Protein AF-K1T2F9-F1 (afdb_monomer_lite)

Foldseek 3Di:
DVVVVVVVVVVQVVVCVVVVVPDQKDKDKDWDADPVVVPPPPPPGSIDIDIDIDGPCVVDVVVVVVVVVVVVVVVVD

InterPro domains:
  IPR020602 GTP cyclohydrolase I domain [PF01227] (1-71)
  IPR043133 GTP cyclohydrolase I, C-terminal/NADPH-dependent 7-cyano-7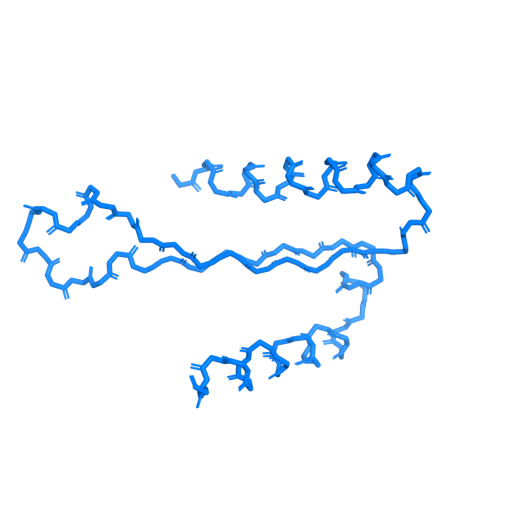-deazaguanine reductase [G3DSA:3.30.1130.10] (1-72)

pLDDT: mean 80.23, std 14.94, range [45.25, 94.38]

Secondary structure (DSSP, 8-state):
--HHHHHHHHHHHHHHHHTTT--S--EEEEEEE-HHHHTTS--S--EEEEEEE-THHHH-HHHHHHHHHHHHHHH--

Structure (mmCIF, N/CA/C/O backbone):
data_AF-K1T2F9-F1
#
_entry.id   AF-K1T2F9-F1
#
loop_
_atom_site.group_PDB
_atom_site.id
_atom_site.type_symbol
_atom_site.label_atom_id
_atom_site.label_alt_id
_atom_site.label_comp_id
_atom_site.label_asym_id
_atom_site.label_entity_id
_atom_site.label_seq_id
_atom_site.pdbx_PDB_ins_code
_atom_site.Cartn_x
_atom_site.Cartn_y
_atom_site.Cartn_z
_atom_site.occupancy
_atom_site.B_iso_or_equiv
_atom_site.auth_seq_id
_atom_site.auth_comp_id
_atom_site.auth_asym_id
_atom_site.auth_atom_id
_atom_site.pdbx_PDB_model_num
ATOM 1 N N . MET A 1 1 ? 17.998 -8.691 -7.070 1.00 55.03 1 MET A N 1
ATOM 2 C CA . MET A 1 1 ? 16.560 -8.348 -6.965 1.00 55.03 1 MET A CA 1
ATOM 3 C C . MET A 1 1 ? 16.136 -8.052 -5.517 1.00 55.03 1 MET A C 1
ATOM 5 O O . MET A 1 1 ? 14.980 -8.225 -5.193 1.00 55.03 1 MET A O 1
ATOM 9 N N . GLN A 1 2 ? 17.026 -7.574 -4.634 1.00 63.56 2 GLN A N 1
ATOM 10 C CA . GLN A 1 2 ? 16.676 -7.315 -3.221 1.00 63.56 2 GLN A CA 1
ATOM 11 C C . GLN A 1 2 ? 16.387 -5.834 -2.917 1.00 63.56 2 GLN A C 1
ATOM 13 O O . GLN A 1 2 ? 15.862 -5.507 -1.858 1.00 63.56 2 GLN A O 1
ATOM 18 N N . LEU A 1 3 ? 16.710 -4.926 -3.847 1.00 79.44 3 LEU A N 1
ATOM 19 C CA . LEU A 1 3 ? 16.579 -3.484 -3.630 1.00 79.44 3 LEU A CA 1
ATOM 20 C C . LEU A 1 3 ? 15.118 -3.022 -3.572 1.00 79.44 3 LEU A C 1
ATOM 22 O O . LEU A 1 3 ? 14.781 -2.220 -2.717 1.00 79.44 3 LEU A O 1
ATOM 26 N N . GLN A 1 4 ? 14.238 -3.535 -4.435 1.00 71.19 4 GLN A N 1
ATOM 27 C CA . GLN A 1 4 ? 12.840 -3.086 -4.452 1.00 71.19 4 GLN A CA 1
ATOM 28 C C . GLN A 1 4 ? 12.033 -3.561 -3.251 1.00 71.19 4 GLN A C 1
ATOM 30 O O . GLN A 1 4 ? 11.192 -2.817 -2.766 1.00 71.19 4 GLN A O 1
ATOM 35 N N . GLU A 1 5 ? 12.294 -4.765 -2.746 1.00 75.31 5 GLU A N 1
ATOM 36 C CA . GLU A 1 5 ? 11.661 -5.220 -1.507 1.00 75.31 5 GLU A CA 1
ATOM 37 C C . GLU A 1 5 ? 12.149 -4.413 -0.302 1.00 75.31 5 GLU A C 1
ATOM 39 O O . GLU A 1 5 ? 11.383 -4.158 0.623 1.00 75.31 5 GLU A O 1
ATOM 44 N N . ARG A 1 6 ? 13.428 -4.009 -0.298 1.00 85.44 6 ARG A N 1
ATOM 45 C CA . ARG A 1 6 ? 13.963 -3.093 0.715 1.00 85.44 6 ARG A CA 1
ATOM 46 C C . ARG A 1 6 ? 13.287 -1.727 0.615 1.00 85.44 6 ARG A C 1
ATOM 48 O O . ARG A 1 6 ? 12.708 -1.291 1.594 1.00 85.44 6 ARG A O 1
ATOM 55 N N . LEU A 1 7 ? 13.232 -1.148 -0.583 1.00 86.50 7 LEU A N 1
ATOM 56 C CA . LEU A 1 7 ? 12.560 0.126 -0.828 1.00 86.50 7 LEU A CA 1
ATOM 57 C C . LEU A 1 7 ? 11.087 0.100 -0.390 1.00 86.50 7 LEU A C 1
ATOM 59 O O . LEU A 1 7 ? 10.613 1.048 0.222 1.00 86.50 7 LEU A O 1
ATOM 63 N N . ALA A 1 8 ? 10.368 -0.993 -0.665 1.00 87.25 8 ALA A N 1
ATOM 64 C CA . ALA A 1 8 ? 8.976 -1.149 -0.244 1.00 87.25 8 ALA A CA 1
ATOM 65 C C . ALA A 1 8 ? 8.830 -1.080 1.282 1.00 87.25 8 ALA A C 1
ATOM 67 O O . ALA A 1 8 ? 7.920 -0.428 1.790 1.00 87.25 8 ALA A O 1
ATOM 68 N N . ARG A 1 9 ? 9.736 -1.754 2.001 1.00 88.00 9 ARG A N 1
ATOM 69 C CA . ARG A 1 9 ? 9.776 -1.755 3.466 1.00 88.00 9 ARG A CA 1
ATOM 70 C C . ARG A 1 9 ? 10.127 -0.379 4.017 1.00 88.00 9 ARG A C 1
ATOM 72 O O . ARG A 1 9 ? 9.427 0.086 4.908 1.00 88.00 9 ARG A O 1
ATOM 79 N N . ASP A 1 10 ? 11.133 0.279 3.447 1.00 90.62 10 ASP A N 1
ATOM 80 C CA . ASP A 1 10 ? 11.565 1.611 3.877 1.00 90.62 10 ASP A CA 1
ATOM 81 C C . ASP A 1 10 ? 10.419 2.628 3.728 1.00 90.62 10 ASP A C 1
ATOM 83 O O . ASP A 1 10 ? 10.162 3.416 4.635 1.00 90.62 10 ASP A O 1
ATOM 87 N N . 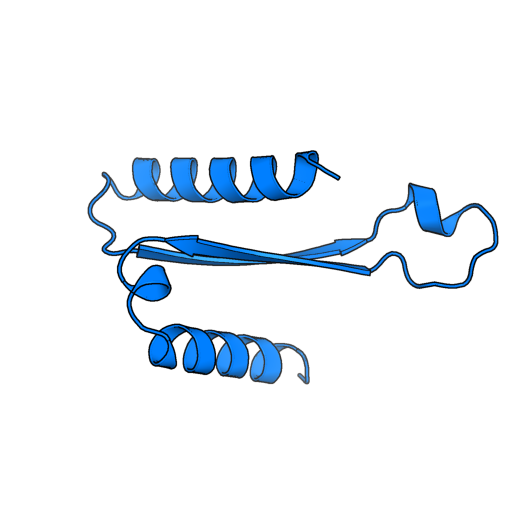ILE A 1 11 ? 9.656 2.564 2.628 1.00 90.62 11 ILE A N 1
ATOM 88 C CA . ILE A 1 11 ? 8.470 3.413 2.427 1.00 90.62 11 ILE A CA 1
ATOM 89 C C . ILE A 1 11 ? 7.403 3.137 3.488 1.00 90.62 11 ILE A C 1
ATOM 91 O O . ILE A 1 11 ? 6.868 4.083 4.064 1.00 90.62 11 ILE A O 1
ATOM 95 N N . VAL A 1 12 ? 7.085 1.866 3.762 1.00 91.06 12 VAL A N 1
ATOM 96 C CA . VAL A 1 12 ? 6.108 1.531 4.812 1.00 91.06 12 VAL A CA 1
ATOM 97 C C . VAL A 1 12 ? 6.566 2.048 6.170 1.00 91.06 12 VAL A C 1
ATOM 99 O O . VAL A 1 12 ? 5.751 2.595 6.907 1.00 91.06 12 VAL A O 1
ATOM 102 N N . GLN A 1 13 ? 7.850 1.907 6.493 1.00 91.38 13 GLN A N 1
ATOM 103 C CA . GLN A 1 13 ? 8.392 2.390 7.754 1.00 91.38 13 GLN A CA 1
ATOM 104 C C . GLN A 1 13 ? 8.260 3.914 7.870 1.00 91.38 13 GLN A C 1
ATOM 106 O O . GLN A 1 13 ? 7.714 4.391 8.860 1.00 91.38 13 GLN A O 1
ATOM 111 N N . MET A 1 14 ? 8.658 4.665 6.839 1.00 93.50 14 MET A N 1
ATOM 112 C CA . MET A 1 14 ? 8.516 6.127 6.826 1.00 93.50 14 MET A CA 1
ATOM 113 C C . MET A 1 14 ? 7.054 6.573 6.961 1.00 93.50 14 MET A C 1
ATOM 115 O O . MET A 1 14 ? 6.766 7.523 7.684 1.00 93.50 14 MET A O 1
ATOM 119 N N . LEU A 1 15 ? 6.118 5.892 6.289 1.00 92.00 15 LEU A N 1
ATOM 120 C CA . LEU A 1 15 ? 4.687 6.190 6.411 1.00 92.00 15 LEU A CA 1
ATOM 121 C C . LEU A 1 15 ? 4.154 5.873 7.810 1.00 92.00 15 LEU A C 1
ATOM 123 O O . LEU A 1 15 ? 3.347 6.631 8.341 1.00 92.00 15 LEU A O 1
ATOM 127 N N . SER A 1 16 ? 4.606 4.773 8.410 1.00 92.44 16 SER A N 1
ATOM 128 C CA . SER A 1 16 ? 4.245 4.402 9.778 1.00 92.44 16 SER A CA 1
ATOM 129 C C . SER A 1 16 ? 4.724 5.452 10.776 1.00 92.44 16 SER A C 1
ATOM 131 O O . SER A 1 16 ? 3.934 5.924 11.590 1.00 92.44 16 SER A O 1
ATOM 133 N N . GLU A 1 17 ? 5.985 5.875 10.666 1.00 93.88 17 GLU A N 1
ATOM 134 C CA . GLU A 1 17 ? 6.574 6.918 11.510 1.00 93.88 17 GLU A CA 1
ATOM 135 C C . GLU A 1 17 ? 5.847 8.261 11.340 1.00 93.88 17 GLU A C 1
ATOM 137 O O . GLU A 1 17 ? 5.483 8.890 12.332 1.00 93.88 17 GLU A O 1
ATOM 142 N N . ALA A 1 18 ? 5.548 8.667 10.101 1.00 93.69 18 ALA A N 1
ATOM 143 C CA . ALA A 1 18 ? 4.818 9.904 9.811 1.00 93.69 18 ALA A CA 1
ATOM 144 C C . ALA A 1 18 ? 3.374 9.907 10.347 1.00 93.69 18 ALA A C 1
ATOM 146 O O . ALA A 1 18 ? 2.816 10.972 10.608 1.00 93.69 18 ALA A O 1
ATOM 147 N N . LEU A 1 19 ? 2.770 8.728 10.512 1.00 92.62 19 LEU A N 1
ATOM 148 C CA . LEU A 1 19 ? 1.426 8.539 11.066 1.00 92.62 19 LEU A CA 1
ATOM 149 C C . LEU A 1 19 ? 1.450 8.140 12.550 1.00 92.62 19 LEU A C 1
ATOM 151 O O . LEU A 1 19 ? 0.483 7.560 13.040 1.00 92.62 19 LEU A O 1
ATOM 155 N N . ASN A 1 20 ? 2.552 8.401 13.263 1.00 92.75 20 ASN A N 1
ATOM 156 C CA . ASN A 1 20 ? 2.721 8.079 14.686 1.00 92.75 20 ASN A CA 1
ATOM 157 C C . ASN A 1 20 ? 2.440 6.602 15.038 1.00 92.75 20 ASN A C 1
ATOM 159 O O . ASN A 1 20 ? 2.072 6.284 16.166 1.00 92.75 20 ASN A O 1
ATOM 163 N N . ASN A 1 21 ? 2.627 5.685 14.085 1.00 88.06 21 ASN A N 1
ATOM 164 C CA . ASN A 1 21 ? 2.323 4.255 14.206 1.00 88.06 21 ASN A CA 1
ATOM 165 C C . ASN A 1 21 ? 0.856 3.931 14.559 1.00 88.06 21 ASN A C 1
ATOM 167 O O . ASN A 1 21 ? 0.569 2.853 15.078 1.00 88.06 21 ASN A O 1
ATOM 171 N N . GLU A 1 22 ? -0.083 4.828 14.251 1.00 91.81 22 GLU A N 1
ATOM 172 C CA . GLU A 1 22 ? -1.517 4.621 14.515 1.00 91.81 22 GLU A CA 1
ATOM 173 C C . GLU A 1 22 ? -2.220 3.810 13.411 1.00 91.81 22 GLU A C 1
ATOM 175 O O . GLU A 1 22 ? -3.352 3.351 13.572 1.00 91.81 22 GLU A O 1
ATOM 180 N N . ALA A 1 23 ? -1.558 3.611 12.270 1.00 90.00 23 ALA A N 1
ATOM 181 C CA . ALA A 1 23 ? -2.125 2.889 11.142 1.00 90.00 23 ALA A CA 1
ATOM 182 C C . ALA A 1 23 ? -2.273 1.383 11.430 1.00 90.00 23 ALA A C 1
ATOM 184 O O . ALA A 1 23 ? -1.315 0.692 11.772 1.00 90.00 23 ALA A O 1
ATOM 185 N N . LEU A 1 24 ? -3.468 0.837 11.177 1.00 90.94 24 LEU A N 1
ATOM 186 C CA . LEU A 1 24 ? -3.775 -0.593 11.347 1.00 90.94 24 LEU A CA 1
ATOM 187 C C . LEU A 1 24 ? -3.113 -1.501 10.290 1.00 90.94 24 LEU A C 1
ATOM 189 O O . LEU A 1 24 ? -3.111 -2.728 10.421 1.00 90.94 24 LEU A O 1
ATOM 193 N N . GLY A 1 25 ? -2.577 -0.923 9.216 1.00 92.38 25 GLY A N 1
ATOM 194 C CA . GLY A 1 25 ? -1.864 -1.633 8.161 1.00 92.38 25 GLY A CA 1
ATOM 195 C C . GLY A 1 25 ? -1.689 -0.787 6.906 1.00 92.38 25 GLY A C 1
ATOM 196 O O . GLY A 1 25 ? -2.438 0.158 6.671 1.00 92.38 25 GLY A O 1
ATOM 197 N N . PHE A 1 26 ? -0.717 -1.164 6.080 1.00 93.00 26 PHE A N 1
ATOM 198 C CA . PHE A 1 26 ? -0.409 -0.506 4.814 1.00 93.00 26 PHE A CA 1
ATOM 199 C C . PHE A 1 26 ? -0.527 -1.488 3.650 1.00 93.00 26 PHE A C 1
ATOM 201 O O . PHE A 1 26 ? -0.196 -2.669 3.771 1.00 93.00 26 PHE A O 1
ATOM 208 N N . ALA A 1 27 ? -0.961 -0.981 2.500 1.00 92.50 27 ALA A N 1
ATOM 209 C CA . ALA A 1 27 ? -0.968 -1.699 1.234 1.00 92.50 27 ALA A CA 1
ATOM 210 C C . ALA A 1 27 ? -0.289 -0.826 0.176 1.00 92.50 27 ALA A C 1
ATOM 212 O O . ALA A 1 27 ? -0.753 0.274 -0.117 1.00 92.50 27 ALA A O 1
ATOM 213 N N . ILE A 1 28 ? 0.829 -1.301 -0.377 1.00 90.56 28 ILE A N 1
ATOM 214 C CA . ILE A 1 28 ? 1.629 -0.556 -1.353 1.00 90.56 28 ILE A CA 1
ATOM 215 C C . ILE A 1 28 ? 1.877 -1.432 -2.573 1.00 90.56 28 ILE A C 1
ATOM 217 O O . ILE A 1 28 ? 2.310 -2.577 -2.455 1.00 90.56 28 ILE A O 1
ATOM 221 N N . VAL A 1 29 ? 1.649 -0.872 -3.759 1.00 89.06 29 VAL A N 1
ATOM 222 C CA . VAL A 1 29 ? 2.071 -1.457 -5.034 1.00 89.06 29 VAL A CA 1
ATOM 223 C C . VAL A 1 29 ? 2.956 -0.455 -5.749 1.00 89.06 29 VAL A C 1
ATOM 225 O O . VAL A 1 29 ? 2.551 0.671 -6.019 1.00 89.06 29 VAL A O 1
ATOM 228 N N . MET A 1 30 ? 4.170 -0.882 -6.074 1.00 86.12 30 MET A N 1
ATOM 229 C CA . MET A 1 30 ? 5.130 -0.106 -6.846 1.00 86.12 30 MET A CA 1
ATOM 230 C C . MET A 1 30 ? 5.285 -0.729 -8.225 1.00 86.12 30 MET A C 1
ATOM 232 O O . MET A 1 30 ? 5.655 -1.899 -8.341 1.00 86.12 30 MET A O 1
ATOM 236 N N . LYS A 1 31 ? 5.042 0.066 -9.266 1.00 82.38 31 LYS A N 1
ATOM 237 C CA . LYS A 1 31 ? 5.332 -0.279 -10.660 1.00 82.38 31 LYS A CA 1
ATOM 238 C C . LYS A 1 31 ? 6.541 0.543 -11.106 1.00 82.38 31 LYS A C 1
ATOM 240 O O . LYS A 1 31 ? 6.581 1.747 -10.883 1.00 82.38 31 LYS A O 1
ATOM 245 N N . GLY A 1 32 ? 7.531 -0.093 -11.718 1.00 76.94 32 GLY A N 1
ATOM 246 C CA . GLY A 1 32 ? 8.729 0.590 -12.208 1.00 76.94 32 GLY A CA 1
ATOM 247 C C . GLY A 1 32 ? 9.388 -0.168 -13.350 1.00 76.94 32 GLY A C 1
ATOM 248 O O . GLY A 1 32 ? 9.102 -1.343 -13.564 1.00 76.94 32 GLY A O 1
ATOM 249 N N . GLN A 1 33 ? 10.271 0.494 -14.093 1.00 70.38 33 GLN A N 1
ATOM 250 C CA . GLN A 1 33 ? 10.991 -0.114 -15.210 1.00 70.38 33 GLN A CA 1
ATOM 251 C C . GLN A 1 33 ? 12.495 -0.123 -14.936 1.00 70.38 33 GLN A C 1
ATOM 253 O O . GLN A 1 33 ? 13.090 0.908 -14.628 1.00 70.38 33 GLN A O 1
ATOM 258 N N . HIS A 1 34 ? 13.136 -1.286 -15.075 1.00 69.12 34 HIS A N 1
ATOM 259 C CA . HIS A 1 34 ? 14.596 -1.382 -14.999 1.00 69.12 34 HIS A CA 1
ATOM 260 C C . HIS A 1 34 ? 15.223 -0.968 -16.331 1.00 69.12 34 HIS A C 1
ATOM 262 O O . HIS A 1 34 ? 15.276 -1.753 -17.283 1.00 69.12 34 HIS A O 1
ATOM 268 N N . LEU A 1 35 ? 15.755 0.253 -16.386 1.00 58.41 35 LEU A N 1
ATOM 269 C CA . LEU A 1 35 ? 16.453 0.798 -17.559 1.00 58.41 35 LEU A CA 1
ATOM 270 C C . LEU A 1 35 ? 17.623 -0.100 -18.013 1.00 58.41 35 LEU A C 1
ATOM 272 O O . LEU A 1 35 ? 17.818 -0.307 -19.210 1.00 58.41 35 LEU A O 1
ATOM 276 N N . CYS A 1 36 ? 18.318 -0.755 -17.076 1.00 59.38 36 CYS A N 1
ATOM 277 C CA . CYS A 1 36 ? 19.441 -1.661 -17.352 1.00 59.38 36 CYS A CA 1
ATOM 278 C C . CYS A 1 36 ? 19.057 -2.889 -18.201 1.00 59.38 36 CYS A C 1
ATOM 280 O O . CYS A 1 36 ? 19.897 -3.420 -18.925 1.00 59.38 36 CYS A O 1
ATOM 282 N N . LYS A 1 37 ? 17.794 -3.342 -18.132 1.00 50.75 37 LYS A N 1
ATOM 283 C CA . LYS A 1 37 ? 17.276 -4.442 -18.968 1.00 50.75 37 LYS A CA 1
ATOM 284 C C . LYS A 1 37 ? 16.826 -3.980 -20.355 1.00 50.75 37 LYS A C 1
ATOM 286 O O . LYS A 1 37 ? 16.714 -4.804 -21.252 1.00 50.75 37 LYS A O 1
ATOM 291 N N . THR A 1 38 ? 16.619 -2.677 -20.536 1.00 51.72 38 THR A N 1
ATOM 292 C CA . THR A 1 38 ? 16.044 -2.106 -21.762 1.00 51.72 38 THR A CA 1
ATOM 293 C C . THR A 1 38 ? 17.126 -1.803 -22.816 1.00 51.72 38 THR A C 1
ATOM 295 O O . THR A 1 38 ? 16.853 -1.848 -24.009 1.00 51.72 38 THR A O 1
ATOM 298 N N . MET A 1 39 ? 18.387 -1.586 -22.410 1.00 54.53 39 MET A N 1
ATOM 299 C CA . MET A 1 39 ? 19.478 -1.206 -23.331 1.00 54.53 39 MET A CA 1
ATOM 300 C C . MET A 1 39 ? 20.179 -2.361 -24.075 1.00 54.53 39 MET A C 1
ATOM 302 O O . MET A 1 39 ? 20.962 -2.095 -24.980 1.00 54.53 39 MET A O 1
ATOM 306 N N . ARG A 1 40 ? 19.942 -3.638 -23.734 1.00 56.44 40 ARG A N 1
ATOM 307 C CA . ARG A 1 40 ? 20.617 -4.795 -24.376 1.00 56.44 40 ARG A CA 1
ATOM 308 C C . ARG A 1 40 ? 19.714 -5.608 -25.314 1.00 56.44 40 ARG A C 1
ATOM 310 O O . ARG A 1 40 ? 19.807 -6.829 -25.360 1.00 56.44 40 ARG A O 1
ATOM 317 N N . GLY A 1 41 ? 18.834 -4.942 -26.062 1.00 50.53 41 GLY A N 1
ATOM 318 C CA . GLY A 1 41 ? 18.121 -5.535 -27.207 1.00 50.53 41 GLY A CA 1
ATOM 319 C C . GLY A 1 41 ? 17.037 -6.574 -26.884 1.00 50.53 41 GLY A C 1
ATOM 320 O O . GLY A 1 41 ? 16.330 -7.017 -27.786 1.00 50.53 41 GLY A O 1
ATOM 321 N N . VAL A 1 42 ? 16.847 -6.943 -25.615 1.00 54.44 42 VAL A N 1
ATOM 322 C CA . VAL A 1 42 ? 15.739 -7.802 -25.190 1.00 54.44 42 VAL A CA 1
ATOM 323 C C . VAL A 1 42 ? 14.497 -6.924 -25.033 1.00 54.44 42 VAL A C 1
ATOM 325 O O . VAL A 1 42 ? 14.378 -6.174 -24.069 1.00 54.44 42 VAL A O 1
ATOM 328 N N . ARG A 1 43 ? 13.568 -7.025 -25.992 1.00 50.66 43 ARG A N 1
ATOM 329 C CA . ARG A 1 43 ? 12.237 -6.376 -26.039 1.00 50.66 43 ARG A CA 1
ATOM 330 C C . ARG A 1 43 ? 11.272 -6.862 -24.945 1.00 50.66 43 ARG A C 1
ATOM 332 O O . ARG A 1 43 ? 10.084 -7.034 -25.190 1.00 50.66 43 ARG A O 1
ATOM 339 N N . ASN A 1 44 ? 11.777 -7.174 -23.761 1.00 54.38 44 ASN A N 1
ATOM 340 C CA . ASN A 1 44 ? 10.931 -7.504 -22.632 1.00 54.38 44 ASN A CA 1
ATOM 341 C C . ASN A 1 44 ? 10.866 -6.232 -21.805 1.00 54.38 44 ASN A C 1
ATOM 343 O O . ASN A 1 44 ? 11.859 -5.877 -21.164 1.00 54.38 44 ASN A O 1
ATOM 347 N N . ASP A 1 45 ? 9.751 -5.505 -21.923 1.00 54.56 45 ASP A N 1
ATOM 348 C CA . ASP A 1 45 ? 9.481 -4.301 -21.148 1.00 54.56 45 ASP A CA 1
ATOM 349 C C . ASP A 1 45 ? 9.937 -4.580 -19.720 1.00 54.56 45 ASP A C 1
ATOM 351 O O . ASP A 1 45 ? 9.376 -5.445 -19.049 1.00 54.56 45 ASP A O 1
ATOM 355 N N . GLY A 1 46 ? 10.995 -3.910 -19.258 1.00 56.69 46 GLY A N 1
ATOM 356 C CA . GLY A 1 46 ? 11.610 -4.147 -17.947 1.00 56.69 46 GLY A CA 1
ATOM 357 C C . GLY A 1 46 ? 10.702 -3.781 -16.76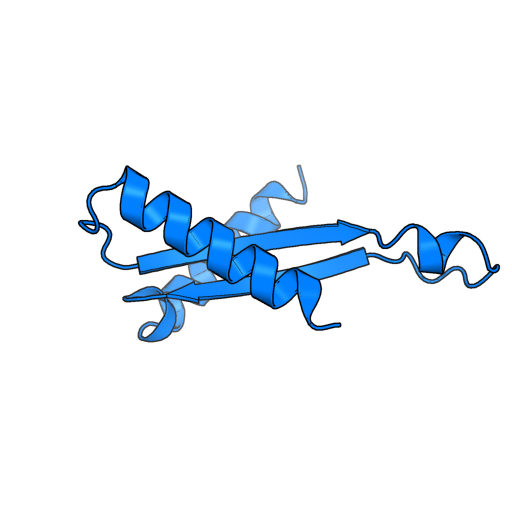6 1.00 56.69 46 GLY A C 1
ATOM 358 O O . GLY A 1 46 ? 11.214 -3.459 -15.693 1.00 56.69 46 GLY A O 1
ATOM 359 N N . LYS A 1 47 ? 9.384 -3.768 -16.997 1.00 69.00 47 LYS A N 1
ATOM 360 C CA . LYS A 1 47 ? 8.275 -3.585 -16.081 1.00 69.00 47 LYS A CA 1
ATOM 361 C C . LYS A 1 47 ? 8.420 -4.580 -14.948 1.00 69.00 47 LYS A C 1
ATOM 363 O O . LYS A 1 47 ? 8.451 -5.796 -15.129 1.00 69.00 47 LYS A O 1
ATOM 368 N N . MET A 1 48 ? 8.499 -4.029 -13.758 1.00 71.44 48 MET A N 1
ATOM 369 C CA . MET A 1 48 ? 8.449 -4.763 -12.524 1.00 71.44 48 MET A CA 1
ATOM 370 C C . MET A 1 48 ? 7.354 -4.176 -11.662 1.00 71.44 48 MET A C 1
ATOM 372 O O . MET A 1 48 ? 7.253 -2.959 -11.520 1.00 71.44 48 MET A O 1
ATOM 376 N N . SER A 1 49 ? 6.571 -5.066 -11.072 1.00 81.38 49 SER A N 1
ATOM 377 C CA . SER A 1 49 ? 5.585 -4.720 -10.062 1.00 81.38 49 SER A CA 1
ATOM 378 C C . SER A 1 49 ? 5.969 -5.415 -8.763 1.00 81.38 49 SER A C 1
ATOM 380 O O . SER A 1 49 ? 6.234 -6.616 -8.769 1.00 81.38 49 SER A O 1
ATOM 382 N N . VAL A 1 50 ? 6.020 -4.665 -7.667 1.00 85.00 50 VAL A N 1
ATOM 383 C CA . VAL A 1 50 ? 6.240 -5.193 -6.315 1.00 85.00 50 VAL A CA 1
ATOM 384 C C . VAL A 1 50 ? 5.071 -4.755 -5.449 1.00 85.00 50 VAL A C 1
ATOM 386 O O . VAL A 1 50 ? 4.734 -3.574 -5.426 1.00 85.00 50 VAL A O 1
ATOM 389 N N . ALA A 1 51 ? 4.453 -5.706 -4.753 1.00 87.69 51 ALA A N 1
ATOM 390 C CA . ALA A 1 51 ? 3.389 -5.450 -3.791 1.00 87.69 51 ALA A CA 1
ATOM 391 C C . ALA A 1 51 ? 3.896 -5.746 -2.375 1.00 87.69 51 ALA A C 1
ATOM 393 O O . ALA A 1 51 ? 4.577 -6.751 -2.161 1.00 87.69 51 ALA A O 1
ATOM 394 N N . HIS A 1 52 ? 3.560 -4.887 -1.419 1.00 90.19 52 HIS A N 1
ATOM 395 C CA . HIS A 1 52 ? 3.886 -5.068 -0.012 1.00 90.19 52 HIS A CA 1
ATOM 396 C C . HIS A 1 52 ? 2.667 -4.741 0.854 1.00 90.19 52 HIS A C 1
ATOM 398 O O . HIS A 1 52 ? 2.006 -3.723 0.648 1.00 90.19 52 HIS A O 1
ATOM 404 N N . PHE A 1 53 ? 2.366 -5.626 1.804 1.00 91.50 53 PHE A N 1
ATOM 405 C CA . PHE A 1 53 ? 1.192 -5.542 2.671 1.00 91.50 53 PHE A CA 1
ATOM 406 C C . PHE A 1 53 ? 1.601 -5.719 4.127 1.00 91.50 53 PHE A C 1
ATOM 408 O O . PHE A 1 53 ? 2.397 -6.606 4.441 1.00 91.50 53 PHE A O 1
ATOM 415 N N . THR A 1 54 ? 1.011 -4.927 5.015 1.00 91.38 54 THR A N 1
ATOM 416 C CA . THR A 1 54 ? 1.229 -5.014 6.462 1.00 91.38 54 THR A CA 1
ATOM 417 C C . THR A 1 54 ? -0.086 -4.928 7.234 1.00 91.38 54 THR A C 1
ATOM 419 O O . THR A 1 54 ? -1.125 -4.531 6.699 1.00 91.38 54 THR A O 1
ATOM 422 N N . GLY A 1 55 ? -0.046 -5.346 8.502 1.00 91.44 55 GLY A N 1
ATOM 423 C CA . GLY A 1 55 ? -1.185 -5.268 9.416 1.00 91.44 55 GLY A CA 1
ATOM 424 C C . GLY A 1 55 ? -2.429 -5.987 8.891 1.00 91.44 55 GLY A C 1
ATOM 425 O O . GLY A 1 55 ? -2.350 -7.125 8.413 1.00 91.44 55 GLY A O 1
ATOM 426 N N . VAL A 1 56 ? -3.576 -5.308 8.948 1.00 93.38 56 VAL A N 1
ATOM 427 C CA . VAL A 1 56 ? -4.883 -5.851 8.528 1.00 93.38 56 VAL A CA 1
ATOM 428 C C . VAL A 1 56 ? -4.897 -6.383 7.091 1.00 93.38 56 VAL A C 1
ATOM 430 O O . VAL A 1 56 ? -5.575 -7.373 6.814 1.00 93.38 56 VAL A O 1
ATOM 433 N N . PHE A 1 57 ? -4.091 -5.815 6.188 1.00 91.69 57 PHE A N 1
ATOM 434 C CA . PHE A 1 57 ? -3.996 -6.279 4.801 1.00 91.69 57 PHE A CA 1
ATOM 435 C C . PHE A 1 57 ? -3.257 -7.613 4.663 1.00 91.69 57 PHE A C 1
ATOM 437 O O . PHE A 1 57 ? -3.480 -8.341 3.696 1.00 91.69 57 PHE A O 1
ATOM 444 N N . ASN A 1 58 ? -2.392 -7.979 5.611 1.00 88.69 58 ASN A N 1
ATOM 445 C CA . ASN A 1 58 ? -1.721 -9.279 5.583 1.00 88.69 58 ASN A CA 1
ATOM 446 C C . ASN A 1 58 ? -2.652 -10.398 6.088 1.00 88.69 58 ASN A C 1
ATOM 448 O O . ASN A 1 58 ? -2.640 -11.515 5.568 1.00 88.69 58 ASN A O 1
ATOM 452 N N . LEU A 1 59 ? -3.522 -10.066 7.044 1.00 90.38 59 LEU A N 1
ATOM 453 C CA . LEU A 1 59 ? -4.458 -11.001 7.670 1.00 90.38 59 LEU A CA 1
ATOM 454 C C . LEU A 1 59 ? -5.739 -11.204 6.847 1.00 90.38 59 LEU A C 1
ATOM 456 O O . LEU A 1 59 ? -6.287 -12.303 6.829 1.00 90.38 59 LEU A O 1
ATOM 460 N N . ASN A 1 60 ? -6.200 -10.174 6.132 1.00 92.69 60 ASN A N 1
ATOM 461 C CA . ASN A 1 60 ? -7.456 -10.221 5.390 1.00 92.69 60 ASN A CA 1
ATOM 462 C C . ASN A 1 60 ? -7.223 -10.303 3.873 1.00 92.69 60 ASN A C 1
ATOM 464 O O . ASN A 1 60 ? -6.811 -9.341 3.221 1.00 92.69 60 ASN A O 1
ATOM 468 N N . SER A 1 61 ? -7.518 -11.471 3.297 1.00 91.38 61 SER A N 1
ATOM 469 C CA . SER A 1 61 ? -7.347 -11.708 1.860 1.00 91.38 61 SER A CA 1
ATOM 470 C C . SER A 1 61 ? -8.341 -10.946 0.981 1.00 91.38 61 SER A C 1
ATOM 472 O O . SER A 1 61 ? -8.007 -10.624 -0.160 1.00 91.38 61 SER A O 1
ATOM 474 N N . ASP A 1 62 ? -9.528 -10.624 1.493 1.00 94.38 62 ASP A N 1
ATOM 475 C CA . ASP A 1 62 ? -10.555 -9.919 0.727 1.00 94.38 62 ASP A CA 1
ATOM 476 C C . ASP A 1 62 ? -10.223 -8.432 0.596 1.00 94.38 62 ASP A C 1
ATOM 478 O O . ASP A 1 62 ? -10.325 -7.893 -0.506 1.00 94.38 62 ASP A O 1
ATOM 482 N N . LEU A 1 63 ? -9.658 -7.821 1.646 1.00 92.31 63 LEU A N 1
ATOM 483 C CA . LEU A 1 63 ? -9.096 -6.465 1.564 1.00 92.31 63 LEU A CA 1
ATOM 48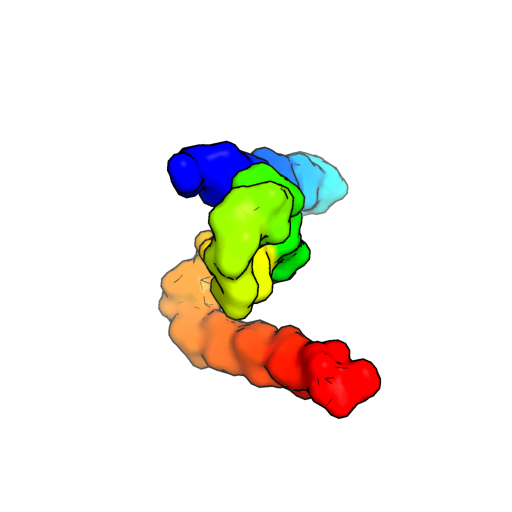4 C C . LEU A 1 63 ? -7.979 -6.368 0.516 1.00 92.31 63 LEU A C 1
ATOM 486 O O . LEU A 1 63 ? -7.906 -5.387 -0.221 1.00 92.31 63 LEU A O 1
ATOM 490 N N . ARG A 1 64 ? -7.128 -7.399 0.385 1.00 93.06 64 ARG A N 1
ATOM 491 C CA . ARG A 1 64 ? -6.114 -7.425 -0.686 1.00 93.06 64 ARG A CA 1
ATOM 492 C C . ARG A 1 64 ? -6.750 -7.478 -2.070 1.00 93.06 64 ARG A C 1
ATOM 494 O O . ARG A 1 64 ? -6.291 -6.778 -2.968 1.00 93.06 64 ARG A O 1
ATOM 501 N N . LYS A 1 65 ? -7.790 -8.296 -2.260 1.00 91.50 65 LYS A N 1
ATOM 502 C CA . LYS A 1 65 ? -8.498 -8.382 -3.549 1.00 91.50 65 LYS A CA 1
ATOM 503 C C . LYS A 1 65 ? -9.149 -7.051 -3.911 1.00 91.50 65 LYS A C 1
ATOM 505 O O . LYS A 1 65 ? -9.054 -6.637 -5.062 1.00 91.50 65 LYS A O 1
ATOM 510 N N . GLU A 1 66 ? -9.796 -6.393 -2.954 1.00 92.69 66 GLU A N 1
ATOM 511 C CA . GLU A 1 66 ? -10.410 -5.080 -3.159 1.00 92.69 66 GLU A CA 1
ATOM 512 C C . GLU A 1 66 ? -9.360 -4.032 -3.535 1.00 92.69 66 GLU A C 1
ATOM 514 O O . GLU A 1 66 ? -9.503 -3.346 -4.545 1.00 92.69 66 GLU A O 1
ATOM 519 N N . PHE A 1 67 ? -8.242 -4.000 -2.811 1.00 91.69 67 PHE A N 1
ATOM 520 C CA . PHE A 1 67 ? -7.118 -3.127 -3.131 1.00 91.69 67 PHE A CA 1
ATOM 521 C C . PHE A 1 67 ? -6.566 -3.359 -4.547 1.00 91.69 67 PHE A C 1
ATOM 523 O O 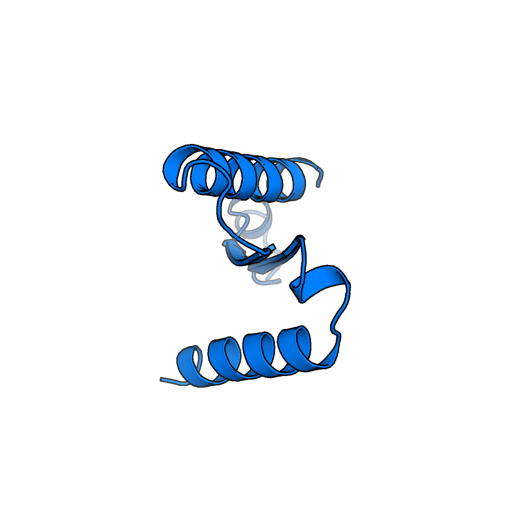. PHE A 1 67 ? -6.365 -2.405 -5.299 1.00 91.69 67 PHE A O 1
ATOM 530 N N . TYR A 1 68 ? -6.371 -4.617 -4.958 1.00 90.06 68 TYR A N 1
ATOM 531 C CA . TYR A 1 68 ? -5.937 -4.923 -6.324 1.00 90.06 68 TYR A CA 1
ATOM 532 C C . TYR A 1 68 ? -6.953 -4.474 -7.380 1.00 90.06 68 TYR A C 1
ATOM 534 O O . TYR A 1 68 ? -6.543 -3.931 -8.406 1.00 90.06 68 TYR A O 1
ATOM 542 N N . LYS A 1 69 ? -8.258 -4.642 -7.127 1.00 90.56 69 LYS A N 1
ATOM 543 C CA . LYS A 1 69 ? -9.312 -4.143 -8.026 1.00 90.56 69 LYS A CA 1
ATOM 544 C C . LYS A 1 69 ? -9.253 -2.623 -8.179 1.00 90.56 69 LYS A C 1
ATOM 546 O O . LYS A 1 69 ? -9.351 -2.134 -9.299 1.00 90.56 69 LYS A O 1
ATOM 551 N N . LEU A 1 70 ? -9.055 -1.885 -7.083 1.00 88.56 70 LEU A N 1
ATOM 552 C CA . LEU A 1 70 ? -8.941 -0.421 -7.112 1.00 88.56 70 LEU A CA 1
ATOM 553 C C . LEU A 1 70 ? -7.738 0.054 -7.942 1.00 88.56 70 LEU A C 1
ATOM 555 O O . LEU A 1 70 ? -7.837 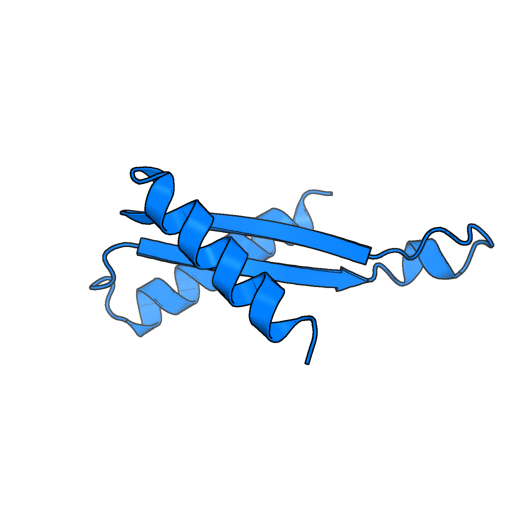1.042 -8.669 1.00 88.56 70 LEU A O 1
ATOM 559 N N . ILE A 1 71 ? -6.608 -0.655 -7.871 1.00 87.00 71 ILE A N 1
ATOM 560 C CA . ILE A 1 71 ? -5.423 -0.337 -8.683 1.00 87.00 71 ILE A CA 1
ATOM 561 C C . ILE A 1 71 ? -5.672 -0.603 -10.170 1.00 87.00 71 ILE A C 1
ATOM 563 O O . ILE A 1 71 ? -5.221 0.176 -11.013 1.00 87.00 71 ILE A O 1
ATOM 567 N N . ASP A 1 72 ? -6.343 -1.707 -10.499 1.00 84.31 72 ASP A N 1
ATOM 568 C CA . ASP A 1 72 ? -6.630 -2.078 -11.887 1.00 84.31 72 ASP A CA 1
ATOM 569 C C . ASP A 1 72 ? -7.621 -1.103 -12.539 1.00 84.31 72 ASP A C 1
ATOM 571 O O . ASP A 1 72 ? -7.378 -0.620 -13.644 1.00 84.31 72 ASP A O 1
ATOM 575 N N . LEU A 1 73 ? -8.660 -0.699 -11.797 1.00 78.44 73 LEU A N 1
ATOM 576 C CA . LEU A 1 73 ? -9.597 0.359 -12.192 1.00 78.44 73 LEU A CA 1
ATOM 577 C C . LEU A 1 73 ? -8.883 1.666 -12.567 1.00 78.44 73 LEU A C 1
ATOM 579 O O . LEU A 1 73 ? -9.209 2.264 -13.586 1.00 78.44 73 LEU A O 1
ATOM 583 N N . ASN A 1 74 ? -7.877 2.081 -11.793 1.00 66.94 74 ASN A N 1
ATOM 584 C CA . ASN A 1 74 ? -7.092 3.290 -12.076 1.00 66.94 74 ASN A CA 1
ATOM 585 C C . ASN A 1 74 ? -6.042 3.116 -13.185 1.00 66.94 74 ASN A C 1
ATOM 587 O O . ASN A 1 74 ? -5.496 4.105 -13.662 1.00 66.94 74 ASN A O 1
ATOM 591 N N . SER A 1 75 ? -5.705 1.883 -13.573 1.00 63.34 75 SER A N 1
ATOM 592 C CA . SER A 1 75 ? -4.687 1.622 -14.604 1.00 63.34 75 SER A CA 1
ATOM 593 C C . SER A 1 75 ? -5.264 1.615 -16.027 1.00 63.34 75 SER A C 1
ATOM 595 O O . SER A 1 75 ? -4.492 1.689 -16.978 1.00 63.34 75 SER A O 1
ATOM 597 N N . ASN A 1 76 ? -6.592 1.517 -16.163 1.00 58.09 76 ASN A N 1
ATOM 598 C CA . ASN A 1 76 ? -7.321 1.486 -17.437 1.00 58.09 76 ASN A CA 1
ATOM 599 C C . ASN A 1 76 ? -8.006 2.830 -17.780 1.00 58.09 76 ASN A C 1
ATOM 601 O O . ASN A 1 76 ? -8.887 2.852 -18.641 1.00 58.09 76 ASN A O 1
ATOM 605 N N . GLY A 1 77 ? -7.635 3.915 -17.090 1.00 45.25 77 GLY A N 1
ATOM 606 C CA . GLY A 1 77 ? -8.106 5.284 -17.337 1.00 45.25 77 GLY A CA 1
ATOM 607 C C . GLY A 1 77 ? -7.133 6.109 -18.164 1.00 45.25 77 GLY A C 1
ATOM 608 O O . GLY A 1 77 ? -5.908 5.902 -18.007 1.00 45.25 77 GLY A O 1
#

Radius of gyration: 15.02 Å; chains: 1; bounding box: 31×22×42 Å

Organism: NCBI:txid408170

Sequence (77 aa):
MQLQERLARDIVQMLSEALNNEALGFAIVMKGQHLCKTMRGVRNDGKMSVAHFTGVFNLNSDLRKEFYKLIDLNSNG

=== Feature glossary ===
Key to the feature types in this record:

Secondary structure (8-state, DSSP). Secondary structure is the local, repeating backbone conformation. DSSP classifies it into eight states by reading the hydrogen-bond network: three helix types (H, G, I), two β types (E, B), two non-regular types (T, S), and unstructured coil (-).

Backbone torsions (φ/ψ). Backbone dihedral angles. Every residue except chain termini has a φ (preceding-C → N → Cα → C) and a ψ (N → Cα → C → next-N). They are reported in degrees following the IUPAC sign convention. Secondary structure is essentially a statement about which (φ, ψ) basin each residue occupies.

Predicted aligned error. Predicted Aligned Error (PAE) is an AlphaFold confidence matrix: entry (i, j) is the expected error in the position of residue j, in ångströms, when the prediction is superimposed on the true structure at residue i. Low PAE within a block of residues means that block is internally rigid and well-predicted; high PAE between two blocks means their relative placement is uncertain even if each block individually is confident.

B-factor. B-factor (Debye–Waller factor) reflects atomic displacement in the crystal lattice. It is an experimental observable (units Å²), not a prediction; low values mean the atom is pinned down, high values mean it moves or is heterogeneous across the crystal.

Secondary structure (3-state, P-SEA). Three-state secondary structure (P-SEA) collapses the eight DSSP classes into helix (a), strand (b), and coil (c). P-SEA assigns these from Cα geometry alone — distances and angles — without requiring backbone oxygens, so it works on any Cα trace.

Sequence. Primary structure: the covalent order of the twenty standard amino acids along the backbone. Two proteins with the same sequence will (almost always) fold to the same structure; two with 30% identity often share a fold but not the details.

pLDDT. pLDDT is the predicted lDDT-Cα score: AlphaFold's confidence that the local environment of each residue (all inter-atomic distances within 15 Å) is correctly placed. It is a per-residue number between 0 and 100, with higher meaning more reliable.

InterPro / GO / CATH / organism. Functional annotations link the protein to curated databases. InterPro entries identify conserved domains and families by matching the sequence against member-database signatures (Pfam, PROSITE, CDD, …). Gene Ontology (GO) terms describe molecular function, biological process, and cellular component in a controlled vocabulary. CATH places the structure in a hierarchical fold classification (Class/Architecture/Topology/Homologous-superfamily). The organism is the source species.

Contact-map, Ramachandran, and PAE plots. Three diagnostic plots accompany the record. The Cα contact map visualizes the tertiary structure as a 2D adjacency matrix (8 Å cutoff, sequence-local contacts suppressed). The Ramachandran plot shows the distribution of backbone (φ, ψ) torsions, with points in the α and β basins reflecting secondary structure content. The PAE plot shows AlphaFold's inter-residue confidence as a color matrix.

mmCIF coordinates. The mmCIF table is the protein's shape written out atom by atom. For each backbone N, Cα, C, and carbonyl O, it records an (x, y, z) coordinate triple in Å plus the residue type, chain letter, and residue number.

Radius of gyration, Cα contacts, bounding box. Three whole-structure scalars: the radius of gyration (RMS distance of Cα from centroid, in Å), the count of Cα–Cα contacts (pairs closer than 8 Å and separated by more than four residues in sequence — i.e. tertiary, not local, contacts), and the bounding-box dimensions. Together they distinguish compact globular folds from extended fibres or disordered chains.

Foldseek 3Di. The Foldseek 3Di string encodes local tertiary geometry as a 20-letter alphabet — one character per residue — derived from the relative positions of nearby Cα atoms. Unlike the amino-acid sequence, 3Di is a direct function of the 3D structure, so two proteins with the same fold have similar 3Di strings even at low sequence identity.

Rendered structure images. Six rendered views show the 3D structure from the faces of a cube — i.e. along ±x, ±y, ±z. Rendering representation is drawn randomly per protein from cartoon (secondary-structure ribbons), sticks (backbone bonds), or molecular surface; coloring is either N→C rainbow (blue at the N-terminus through red at the C-terminus) or one color per chain.

Nearest PDB structures. The Foldseek neighbor list gives the closest experimentally determined structures in the PDB, ranked by structural alignment. TM-score near 1 means near-identical fold; near 0.3 means only rough topology match. This is how one finds what a novel AlphaFold prediction most resembles in the solved-structure universe.

Solvent-accessible surface area. SASA measures how much of the protein is reachable by solvent. It is computed by rolling a water-sized probe over the atomic surface and summing the exposed area (Å²). Per-residue SASA distinguishes core (buried, low SASA) from surface (exposed, high SASA) residues; total SASA is a whole-molecule size measure.